Protein AF-K7M534-F1 (afdb_monomer_lite)

pLDDT: mean 77.57, std 16.23, range [34.28, 95.69]

InterPro domains:
  IPR000380 DNA topoisomerase, type IA [PTHR11390] (18-87)
  IPR013497 DNA topoisomerase, type IA, central [PS52039] (1-80)
  IPR013824 DNA topoisomerase, type IA, central region, subdomain 1 [G3DSA:1.10.460.10] (10-92)
  IPR023405 DNA topoisomerase, type IA, core domain [SSF56712] (18-83)

Foldseek 3Di:
DPPVPVVVLQVVQWDQDPVRDTDGDPVNVVVLVLCCVQPVVVVDCVLVVVLVVVVVCVVVVNDDPVVSVVVNVVVVVVSVVSSVVVVCCVVVVVVVVCCVVVPDD

Secondary structure (DSSP, 8-state):
--THHHHHHHHHHEEEPTTS-EEEPHHHHHHHHHHHHH-GGGTSHHHHHHHHHHHHHHHTTSS-HHHHHHHHHHHHHHHHHHHHHHHHHHHHHHHHHHHHHT---

Structure (mmCIF, N/CA/C/O backbone):
data_AF-K7M534-F1
#
_entry.id   AF-K7M534-F1
#
loop_
_atom_site.group_PDB
_atom_site.id
_atom_site.type_symbol
_atom_site.label_atom_id
_atom_site.label_alt_id
_atom_site.label_comp_id
_atom_site.label_asym_id
_atom_site.label_entity_id
_atom_site.label_seq_id
_atom_site.pdbx_PDB_ins_code
_atom_site.Cartn_x
_atom_site.Cartn_y
_atom_site.Cartn_z
_atom_site.occupancy
_atom_site.B_iso_or_equiv
_atom_site.auth_seq_id
_atom_site.auth_comp_id
_atom_site.auth_asym_id
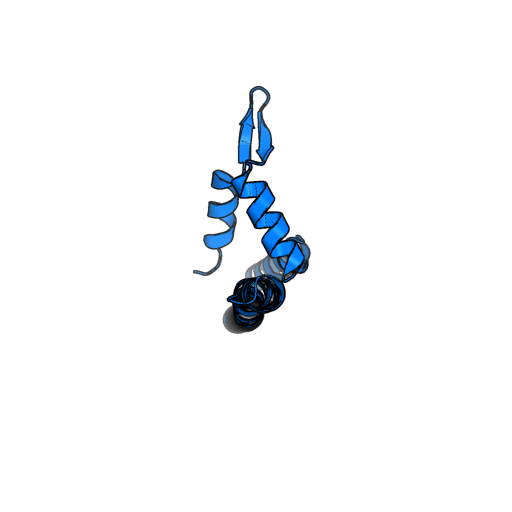_atom_site.auth_atom_id
_atom_site.pdbx_PDB_model_num
ATOM 1 N N . MET A 1 1 ? -9.356 -5.820 6.709 1.00 40.31 1 MET A N 1
ATOM 2 C CA . MET A 1 1 ? -8.343 -6.719 6.103 1.00 40.31 1 MET A CA 1
ATOM 3 C C . MET A 1 1 ? -7.409 -6.046 5.073 1.00 40.31 1 MET A C 1
ATOM 5 O O . MET A 1 1 ? -6.566 -6.734 4.525 1.00 40.31 1 MET A O 1
ATOM 9 N N . ILE A 1 2 ? -7.470 -4.721 4.841 1.00 44.00 2 ILE A N 1
ATOM 10 C CA . ILE A 1 2 ? -6.676 -4.020 3.793 1.00 44.00 2 ILE A CA 1
ATOM 11 C C . ILE A 1 2 ? -5.308 -3.498 4.272 1.00 44.00 2 ILE A C 1
ATOM 13 O O . ILE A 1 2 ? -4.402 -3.255 3.483 1.00 44.00 2 ILE A O 1
ATOM 17 N N . PHE A 1 3 ? -5.105 -3.406 5.585 1.00 40.44 3 PHE A N 1
ATOM 18 C CA . PHE A 1 3 ? -3.890 -2.845 6.179 1.00 40.44 3 PHE A CA 1
ATOM 19 C C . PHE A 1 3 ? -2.614 -3.722 6.229 1.00 40.44 3 PHE A C 1
ATOM 21 O O . PHE A 1 3 ? -1.545 -3.132 6.404 1.00 40.44 3 PHE A O 1
ATOM 28 N N . PRO A 1 4 ? -2.622 -5.065 6.073 1.00 45.47 4 PRO A N 1
ATOM 29 C CA . PRO A 1 4 ? -1.375 -5.830 6.134 1.00 45.47 4 PRO A CA 1
ATOM 30 C C . PRO A 1 4 ? -0.501 -5.663 4.879 1.00 45.47 4 PRO A C 1
ATOM 32 O O . PRO A 1 4 ? 0.707 -5.882 4.956 1.00 45.47 4 PRO A O 1
ATOM 35 N N . PHE A 1 5 ? -1.070 -5.209 3.755 1.00 38.88 5 PHE A N 1
ATOM 36 C CA . PHE A 1 5 ? -0.354 -5.130 2.479 1.00 38.88 5 PHE A CA 1
ATOM 37 C C . PHE A 1 5 ? 0.859 -4.182 2.530 1.00 38.88 5 PHE A C 1
ATOM 39 O O . PHE A 1 5 ? 1.950 -4.534 2.089 1.00 38.88 5 PHE A O 1
ATOM 46 N N . PHE A 1 6 ? 0.723 -3.017 3.171 1.00 43.47 6 PHE A N 1
ATOM 47 C CA . PHE A 1 6 ? 1.817 -2.041 3.258 1.00 43.47 6 PHE A CA 1
ATOM 48 C C . PHE A 1 6 ? 2.861 -2.367 4.332 1.00 43.47 6 PHE A C 1
ATOM 50 O O . PHE A 1 6 ? 4.035 -2.021 4.184 1.00 43.47 6 PHE A O 1
ATOM 57 N N . ARG A 1 7 ? 2.475 -3.057 5.413 1.00 44.06 7 ARG A N 1
ATOM 58 C CA . ARG A 1 7 ? 3.424 -3.403 6.483 1.00 44.06 7 ARG A CA 1
ATOM 59 C C . ARG A 1 7 ? 4.380 -4.518 6.062 1.00 44.06 7 ARG A C 1
ATOM 61 O O . ARG A 1 7 ? 5.543 -4.481 6.458 1.00 44.06 7 ARG A O 1
ATOM 68 N N . TRP A 1 8 ? 3.919 -5.457 5.235 1.00 34.28 8 TRP A N 1
ATOM 69 C CA . TRP A 1 8 ? 4.765 -6.530 4.709 1.00 34.28 8 TRP A CA 1
ATOM 70 C C . TRP A 1 8 ? 5.780 -6.015 3.679 1.00 34.28 8 TRP A C 1
ATOM 72 O O . TRP A 1 8 ? 6.945 -6.404 3.707 1.00 34.28 8 TRP A O 1
ATOM 82 N N . PHE A 1 9 ? 5.380 -5.036 2.861 1.00 47.78 9 PHE A N 1
ATOM 83 C CA . PHE A 1 9 ? 6.250 -4.416 1.861 1.00 47.78 9 PHE A CA 1
ATOM 84 C C . PHE A 1 9 ? 7.533 -3.836 2.484 1.00 47.78 9 PHE A C 1
ATOM 86 O O . PHE A 1 9 ? 8.635 -4.090 2.008 1.00 47.78 9 PHE A O 1
ATOM 93 N N . ARG A 1 10 ? 7.426 -3.137 3.622 1.00 51.72 10 ARG A N 1
ATOM 94 C CA . ARG A 1 10 ? 8.563 -2.452 4.267 1.00 51.72 10 ARG A CA 1
ATOM 95 C C . ARG A 1 10 ? 9.741 -3.369 4.633 1.00 51.72 10 ARG A C 1
ATOM 97 O O . ARG A 1 10 ? 10.876 -2.893 4.603 1.00 51.72 10 ARG A O 1
ATOM 104 N N . ILE A 1 11 ? 9.485 -4.635 4.979 1.00 54.75 11 ILE A N 1
ATOM 105 C CA . ILE A 1 11 ? 10.523 -5.593 5.406 1.00 54.75 11 ILE A CA 1
ATOM 106 C C . ILE A 1 11 ? 11.285 -6.142 4.195 1.00 54.75 11 ILE A C 1
ATOM 108 O O . ILE A 1 11 ? 12.502 -6.273 4.247 1.00 54.75 11 ILE A O 1
ATOM 112 N N . SER A 1 12 ? 10.594 -6.413 3.087 1.00 58.34 12 SER A N 1
ATOM 113 C CA . SER A 1 12 ? 11.236 -6.941 1.878 1.00 58.34 12 SER A CA 1
ATOM 114 C C . SER A 1 12 ? 11.962 -5.871 1.062 1.00 58.34 12 SER A C 1
ATOM 116 O O . SER A 1 12 ? 12.877 -6.203 0.310 1.00 58.34 12 SER A O 1
ATOM 118 N N . LEU A 1 13 ? 11.588 -4.592 1.198 1.00 63.59 13 LEU A N 1
ATOM 119 C CA . LEU A 1 13 ? 12.228 -3.520 0.432 1.00 63.59 13 LEU A CA 1
ATOM 120 C C . LEU A 1 13 ? 13.551 -3.031 1.022 1.00 63.59 13 LEU A C 1
ATOM 122 O O . LEU A 1 13 ? 14.359 -2.508 0.259 1.00 63.59 13 LEU A O 1
ATOM 126 N N . ASN A 1 14 ? 13.795 -3.198 2.324 1.00 70.31 14 ASN A N 1
ATOM 127 C CA . ASN A 1 14 ? 14.952 -2.611 3.001 1.00 70.31 14 ASN A CA 1
ATOM 128 C C . ASN A 1 14 ? 15.784 -3.677 3.716 1.00 70.31 14 ASN A C 1
ATOM 130 O O . ASN A 1 14 ? 15.243 -4.546 4.395 1.00 70.31 14 ASN A O 1
ATOM 134 N N . LYS A 1 15 ? 17.109 -3.580 3.614 1.00 76.50 15 LYS A N 1
ATOM 135 C CA . LYS A 1 15 ? 18.050 -4.358 4.427 1.00 76.50 15 LYS A CA 1
ATOM 136 C C . LYS A 1 15 ? 18.549 -3.497 5.581 1.00 76.50 15 LYS A C 1
ATOM 138 O O . LYS A 1 15 ? 18.851 -2.325 5.386 1.00 76.50 15 LYS A O 1
ATOM 143 N N . VAL A 1 16 ? 18.639 -4.080 6.774 1.00 77.38 16 VAL A N 1
ATOM 144 C CA . VAL A 1 16 ? 19.218 -3.413 7.947 1.00 77.38 16 VAL A CA 1
ATOM 145 C C . VAL A 1 16 ? 20.732 -3.619 7.919 1.00 77.38 16 VAL A C 1
ATOM 147 O O . VAL A 1 16 ? 21.190 -4.760 7.984 1.00 77.38 16 VAL A O 1
ATOM 150 N N . GLN A 1 17 ? 21.504 -2.539 7.802 1.00 78.69 17 GLN A N 1
ATOM 151 C CA . GLN A 1 17 ? 22.964 -2.563 7.933 1.00 78.69 17 GLN A CA 1
ATOM 152 C C . GLN A 1 17 ? 23.410 -2.359 9.390 1.00 78.69 17 GLN A C 1
ATOM 154 O O . GLN A 1 17 ? 22.618 -2.004 10.273 1.00 78.69 17 GLN A O 1
ATOM 159 N N . ALA A 1 18 ? 24.700 -2.604 9.651 1.00 76.31 18 ALA A N 1
ATOM 160 C CA . ALA A 1 18 ? 25.325 -2.262 10.925 1.00 76.31 18 ALA A CA 1
ATOM 161 C C . ALA A 1 18 ? 25.055 -0.781 11.249 1.00 76.31 18 ALA A C 1
ATOM 163 O O . ALA A 1 18 ? 25.187 0.075 10.384 1.00 76.31 18 ALA A O 1
ATOM 164 N N . GLY A 1 19 ? 24.607 -0.493 12.474 1.00 85.62 19 GLY A N 1
ATOM 165 C CA . GLY A 1 19 ? 24.130 0.844 12.853 1.00 85.62 19 GLY A CA 1
ATOM 166 C C . GLY A 1 19 ? 22.614 1.056 12.735 1.00 85.62 19 GLY A C 1
ATOM 167 O O . GLY A 1 19 ? 22.145 2.151 13.021 1.00 85.62 19 GLY A O 1
ATOM 168 N N . ARG A 1 20 ? 21.830 0.015 12.401 1.00 84.00 20 ARG A N 1
ATOM 169 C CA . ARG A 1 20 ? 20.356 0.078 12.247 1.00 84.00 20 ARG A CA 1
ATOM 170 C C . ARG A 1 20 ? 19.895 0.994 11.106 1.00 84.00 20 ARG A C 1
ATOM 172 O O . ARG A 1 20 ? 18.755 1.457 11.109 1.00 84.00 20 ARG A O 1
ATOM 179 N N . GLU A 1 21 ? 20.755 1.218 10.119 1.00 84.06 21 GLU A N 1
ATOM 180 C CA . GLU A 1 21 ? 20.402 1.957 8.912 1.00 84.06 21 GLU A CA 1
ATOM 181 C C . GLU A 1 21 ? 19.616 1.062 7.948 1.00 84.06 21 GLU A C 1
ATOM 183 O O . GLU A 1 21 ? 19.947 -0.111 7.749 1.00 84.06 21 GLU A O 1
ATOM 188 N N . LEU A 1 22 ? 18.547 1.608 7.367 1.00 82.75 22 LEU A N 1
ATOM 189 C CA . LEU A 1 22 ? 17.733 0.925 6.368 1.00 82.75 22 LEU A CA 1
ATOM 190 C C . LEU A 1 22 ? 18.241 1.282 4.974 1.00 82.75 22 LEU A C 1
ATOM 192 O O . LEU A 1 22 ? 18.033 2.397 4.506 1.00 82.75 22 LEU A O 1
ATOM 196 N N . VAL A 1 23 ? 18.848 0.310 4.298 1.00 85.19 23 VAL A N 1
ATOM 197 C CA . VAL A 1 23 ? 19.310 0.462 2.918 1.00 85.19 23 VAL A CA 1
ATOM 198 C C . VAL A 1 23 ? 18.288 -0.161 1.968 1.00 85.19 23 VAL A C 1
ATOM 200 O O . VAL A 1 23 ? 17.978 -1.352 2.107 1.00 85.19 23 VAL A O 1
ATOM 203 N N . PRO A 1 24 ? 17.752 0.599 0.996 1.00 85.75 24 PRO A N 1
ATOM 204 C CA . PRO A 1 24 ? 16.792 0.064 0.049 1.00 85.75 24 PRO A CA 1
ATOM 205 C C . PRO A 1 24 ? 17.465 -0.966 -0.864 1.00 85.75 24 PRO A C 1
ATOM 207 O O . PRO A 1 24 ? 18.557 -0.769 -1.394 1.00 85.75 24 PRO A O 1
ATOM 210 N N . THR A 1 25 ? 16.798 -2.097 -1.046 1.00 87.81 25 THR A N 1
ATOM 211 C CA . THR A 1 25 ? 17.213 -3.144 -1.982 1.00 87.81 25 THR A CA 1
ATOM 212 C C . THR A 1 25 ? 16.936 -2.715 -3.418 1.00 87.81 25 THR A C 1
ATOM 214 O O . THR A 1 25 ? 16.047 -1.903 -3.665 1.00 87.81 25 THR A O 1
ATOM 217 N N . THR A 1 26 ? 17.621 -3.315 -4.392 1.00 88.06 26 THR A N 1
ATOM 218 C CA . THR A 1 26 ? 17.340 -3.080 -5.819 1.00 88.06 26 THR A CA 1
ATOM 219 C C . THR A 1 26 ? 15.867 -3.313 -6.155 1.00 88.06 26 THR A C 1
ATOM 221 O O . THR A 1 26 ? 15.257 -2.498 -6.839 1.00 88.06 26 THR A O 1
ATOM 224 N N . LEU A 1 27 ? 15.266 -4.378 -5.609 1.00 87.44 27 LEU A N 1
ATOM 225 C CA . LEU A 1 27 ? 13.837 -4.652 -5.757 1.00 87.44 27 LEU A CA 1
ATOM 226 C C . LEU A 1 27 ? 12.980 -3.534 -5.140 1.00 87.44 27 LEU A C 1
ATOM 228 O O . LEU A 1 27 ? 12.034 -3.071 -5.771 1.00 87.44 27 LEU A O 1
ATOM 232 N N . GLY A 1 28 ? 13.350 -3.068 -3.943 1.00 87.00 28 GLY A N 1
ATOM 233 C CA . GLY A 1 28 ? 12.731 -1.926 -3.270 1.00 87.00 28 GLY A CA 1
ATOM 234 C C . GLY A 1 28 ? 12.721 -0.657 -4.108 1.00 87.00 28 GLY A C 1
ATOM 235 O O . GLY A 1 28 ? 11.670 -0.046 -4.297 1.00 87.00 28 GLY A O 1
ATOM 236 N N . ILE A 1 29 ? 13.878 -0.303 -4.662 1.00 86.81 29 ILE A N 1
ATOM 237 C CA . ILE A 1 29 ? 14.050 0.877 -5.512 1.00 86.81 29 ILE A CA 1
ATOM 238 C C . ILE A 1 29 ? 13.191 0.751 -6.773 1.00 86.81 29 ILE A C 1
ATOM 240 O O . ILE A 1 29 ? 12.455 1.680 -7.104 1.00 86.81 29 ILE A O 1
ATOM 244 N N . THR A 1 30 ? 13.251 -0.390 -7.464 1.00 87.31 30 THR A N 1
ATOM 245 C CA . THR A 1 30 ? 12.486 -0.611 -8.699 1.00 87.31 30 THR A CA 1
ATOM 246 C C . THR A 1 30 ? 10.982 -0.555 -8.452 1.00 87.31 30 THR A C 1
ATOM 248 O O . THR A 1 30 ? 10.265 0.064 -9.235 1.00 87.31 30 THR A O 1
ATOM 251 N N . LEU A 1 31 ? 10.497 -1.136 -7.352 1.00 86.56 31 LEU A N 1
ATOM 252 C CA . LEU A 1 31 ? 9.080 -1.082 -6.995 1.00 86.56 31 LEU A CA 1
ATOM 253 C C . LEU A 1 31 ? 8.620 0.351 -6.736 1.00 86.56 31 LEU A C 1
ATOM 255 O O . LEU A 1 31 ? 7.641 0.778 -7.340 1.00 86.56 31 LEU A O 1
ATOM 259 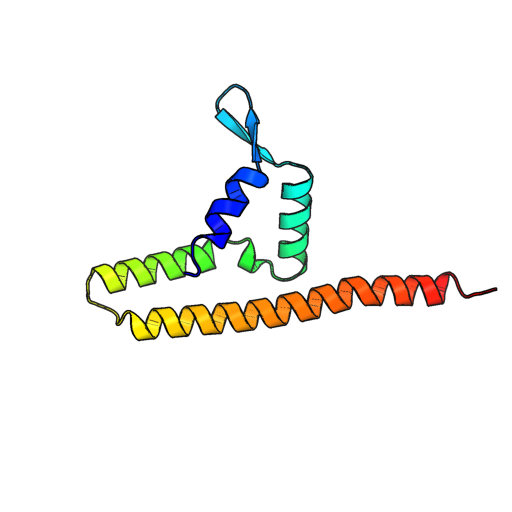N N . VAL A 1 32 ? 9.335 1.110 -5.897 1.00 84.75 32 VAL A N 1
ATOM 260 C CA . VAL A 1 32 ? 8.976 2.511 -5.608 1.00 84.75 32 VAL A CA 1
ATOM 261 C C . VAL A 1 32 ? 8.983 3.347 -6.885 1.00 84.75 32 VAL A C 1
ATOM 263 O O . VAL A 1 32 ? 8.021 4.064 -7.138 1.00 84.75 32 VAL A O 1
ATOM 266 N N . ARG A 1 33 ? 10.002 3.200 -7.741 1.00 85.56 33 ARG A N 1
ATOM 267 C CA . ARG A 1 33 ? 10.049 3.893 -9.039 1.00 85.56 33 ARG A CA 1
ATOM 268 C C . ARG A 1 33 ? 8.883 3.506 -9.948 1.00 85.56 33 ARG A C 1
ATOM 270 O O . ARG A 1 33 ? 8.312 4.374 -10.604 1.00 85.56 33 ARG A O 1
ATOM 277 N N . GLY A 1 34 ? 8.506 2.227 -9.977 1.00 86.25 34 GLY A N 1
ATOM 278 C CA . GLY A 1 34 ? 7.358 1.749 -10.746 1.00 86.25 34 GLY A CA 1
ATOM 279 C C . GLY A 1 34 ? 6.048 2.373 -10.265 1.00 86.25 34 GLY A C 1
ATOM 280 O O . GLY A 1 34 ? 5.303 2.925 -11.072 1.00 86.25 34 GLY A O 1
ATOM 281 N N . TYR A 1 35 ? 5.803 2.367 -8.951 1.00 86.56 35 TYR A N 1
ATOM 282 C CA . TYR A 1 35 ? 4.629 3.021 -8.366 1.00 86.56 35 TYR A CA 1
ATOM 283 C C . TYR A 1 35 ? 4.621 4.527 -8.633 1.00 86.56 35 TYR A C 1
ATOM 285 O O . TYR A 1 35 ? 3.617 5.024 -9.129 1.00 86.56 35 TYR A O 1
ATOM 293 N N . GLN A 1 36 ? 5.741 5.228 -8.422 1.00 86.50 36 GLN A N 1
ATOM 294 C CA . GLN A 1 36 ? 5.862 6.665 -8.706 1.00 86.50 36 GLN A CA 1
ATOM 295 C C . GLN A 1 36 ? 5.566 7.014 -10.167 1.00 86.50 36 GLN A C 1
ATOM 297 O O . GLN A 1 36 ? 4.975 8.053 -10.444 1.00 86.50 36 GLN A O 1
ATOM 302 N N . THR A 1 37 ? 5.964 6.144 -11.098 1.00 86.56 37 THR A N 1
ATOM 303 C CA . THR A 1 37 ? 5.715 6.332 -12.535 1.00 86.56 37 THR A CA 1
ATOM 304 C C . THR A 1 37 ? 4.231 6.196 -12.882 1.00 86.56 37 THR A C 1
ATOM 306 O O . THR A 1 37 ? 3.748 6.837 -13.813 1.00 86.56 37 THR A O 1
ATOM 309 N N . ILE A 1 38 ? 3.504 5.344 -12.157 1.00 86.69 38 ILE A N 1
ATOM 310 C CA . ILE A 1 38 ? 2.102 5.039 -12.444 1.00 86.69 38 ILE A CA 1
ATOM 311 C C . ILE A 1 38 ? 1.170 5.994 -11.695 1.00 86.69 38 ILE A C 1
ATOM 313 O O . ILE A 1 38 ? 0.316 6.624 -12.318 1.00 86.69 38 ILE A O 1
ATOM 317 N N . ASP A 1 39 ? 1.326 6.081 -10.376 1.00 84.81 39 ASP A N 1
ATOM 318 C CA . ASP A 1 39 ? 0.526 6.900 -9.466 1.00 84.81 39 ASP A CA 1
ATOM 319 C C . ASP A 1 39 ? 1.409 7.353 -8.279 1.00 84.81 39 ASP A C 1
ATOM 321 O O . ASP A 1 39 ? 1.606 6.585 -7.328 1.00 84.81 39 ASP A O 1
ATOM 325 N N . PRO A 1 40 ? 1.975 8.576 -8.324 1.00 84.75 40 PRO A N 1
ATOM 326 C CA . PRO A 1 40 ? 2.900 9.066 -7.303 1.00 84.75 40 PRO A CA 1
ATOM 327 C C . PRO A 1 40 ? 2.263 9.201 -5.917 1.00 84.75 40 PRO A C 1
ATOM 329 O O . PRO A 1 40 ? 2.970 9.040 -4.919 1.00 84.75 40 PRO A O 1
ATOM 332 N N . ASP A 1 41 ? 0.944 9.394 -5.830 1.00 81.62 41 ASP A N 1
ATOM 333 C CA . ASP A 1 41 ? 0.237 9.504 -4.550 1.00 81.62 41 ASP A CA 1
ATOM 334 C C . ASP A 1 41 ? 0.331 8.212 -3.730 1.00 81.62 41 ASP A C 1
ATOM 336 O O . ASP A 1 41 ? 0.274 8.253 -2.503 1.00 81.62 41 ASP A O 1
ATOM 340 N N . LEU A 1 42 ? 0.501 7.053 -4.385 1.00 81.62 42 LEU A N 1
ATOM 341 C CA . LEU A 1 42 ? 0.682 5.767 -3.699 1.00 81.62 42 LEU A CA 1
ATOM 342 C C . LEU A 1 42 ? 2.012 5.680 -2.941 1.00 81.62 42 LEU A C 1
ATOM 344 O O . LEU A 1 42 ? 2.159 4.837 -2.054 1.00 81.62 42 LEU A O 1
ATOM 348 N N . CYS A 1 43 ? 2.987 6.517 -3.298 1.00 81.50 43 CYS A N 1
ATOM 349 C CA . CYS A 1 43 ? 4.277 6.601 -2.619 1.00 81.50 43 CYS A CA 1
ATOM 350 C C . CYS A 1 43 ? 4.335 7.734 -1.590 1.00 81.50 43 CYS A C 1
ATOM 352 O O . CYS A 1 43 ? 5.267 7.760 -0.783 1.00 81.50 43 CYS A O 1
ATOM 354 N N . LEU A 1 44 ? 3.365 8.651 -1.608 1.00 81.69 44 LEU A N 1
ATOM 355 C CA . LEU A 1 44 ? 3.273 9.740 -0.647 1.00 81.69 44 LEU A CA 1
ATOM 356 C C . LEU A 1 44 ? 2.592 9.271 0.648 1.00 81.69 44 LEU A C 1
ATOM 358 O O . LEU A 1 44 ? 1.677 8.444 0.625 1.00 81.69 44 LEU A O 1
ATOM 362 N N . PRO A 1 45 ? 3.015 9.797 1.810 1.00 82.56 45 PRO A N 1
ATOM 363 C CA . PRO A 1 45 ? 2.412 9.436 3.086 1.00 82.56 45 PRO A CA 1
ATOM 364 C C . PRO A 1 45 ? 0.987 9.986 3.251 1.00 82.56 45 PRO A C 1
ATOM 366 O O . PRO A 1 45 ? 0.293 9.550 4.163 1.00 82.56 45 PRO A O 1
ATOM 369 N N . ASP A 1 46 ? 0.537 10.903 2.391 1.00 83.94 46 ASP A N 1
ATOM 370 C CA . ASP A 1 46 ? -0.726 11.639 2.540 1.00 83.94 46 ASP A CA 1
ATOM 371 C C . ASP A 1 46 ? -1.965 10.741 2.531 1.00 83.94 46 ASP A C 1
ATOM 373 O O . ASP A 1 46 ? -2.836 10.852 3.392 1.00 83.94 46 ASP A O 1
ATOM 377 N N . VAL A 1 47 ? -2.033 9.780 1.605 1.00 81.94 47 VAL A N 1
ATOM 378 C CA . VAL A 1 47 ? -3.160 8.831 1.561 1.00 81.94 47 VAL A CA 1
ATOM 379 C C . VAL A 1 47 ? -3.208 8.014 2.852 1.00 81.94 47 VAL A C 1
ATOM 381 O O . VAL A 1 47 ? -4.275 7.740 3.402 1.00 81.94 47 VAL A O 1
ATOM 384 N N . ARG A 1 48 ? -2.035 7.635 3.368 1.00 84.81 48 ARG A N 1
ATOM 385 C CA . ARG A 1 48 ? -1.927 6.855 4.596 1.00 84.81 48 ARG A CA 1
ATOM 386 C C . ARG A 1 48 ? -2.303 7.679 5.825 1.00 84.81 48 ARG A C 1
ATOM 388 O O . ARG A 1 48 ? -3.060 7.179 6.658 1.00 84.81 48 ARG A O 1
ATOM 395 N N . SER A 1 49 ? 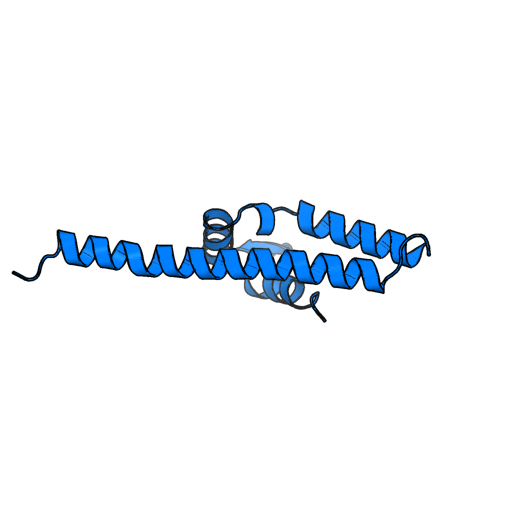-1.789 8.901 5.931 1.00 87.25 49 SER A N 1
ATOM 396 C CA . SER A 1 49 ? -2.052 9.797 7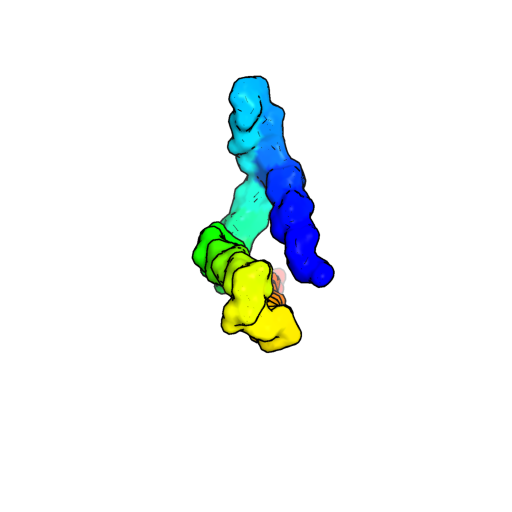.057 1.00 87.25 49 SER A CA 1
ATOM 397 C C . SER A 1 49 ? -3.536 10.146 7.133 1.00 87.25 49 SER A C 1
ATOM 399 O O . SER A 1 49 ? -4.113 10.082 8.217 1.00 87.25 49 SER A O 1
ATOM 401 N N . PHE A 1 50 ? -4.185 10.379 5.990 1.00 88.00 50 PHE A N 1
ATOM 402 C CA . PHE A 1 50 ? -5.626 10.602 5.921 1.00 88.00 50 PHE A CA 1
ATOM 403 C C . PHE A 1 50 ? -6.419 9.417 6.488 1.00 88.00 50 PHE A C 1
ATOM 405 O O . PHE A 1 50 ? -7.291 9.602 7.335 1.00 88.00 50 PHE A O 1
ATOM 412 N N . ILE A 1 51 ? -6.095 8.176 6.104 1.00 87.06 51 ILE A N 1
ATOM 413 C CA . ILE A 1 51 ? -6.816 7.016 6.652 1.00 87.06 51 ILE A CA 1
ATOM 414 C C . ILE A 1 51 ? -6.562 6.867 8.156 1.00 87.06 51 ILE A C 1
ATOM 416 O O . ILE A 1 51 ? -7.482 6.546 8.906 1.00 87.06 51 ILE A O 1
ATOM 420 N N . GLU A 1 52 ? -5.338 7.105 8.627 1.00 89.38 52 GLU A N 1
ATOM 421 C CA . GLU A 1 52 ? -5.028 7.056 10.062 1.00 89.38 52 GLU A CA 1
ATOM 422 C C . GLU A 1 52 ? -5.782 8.131 10.860 1.00 89.38 52 GLU A C 1
ATOM 424 O O . GLU A 1 52 ? -6.250 7.861 11.972 1.00 89.38 52 GLU A O 1
ATOM 429 N N . GLN A 1 53 ? -5.989 9.316 10.281 1.00 90.62 53 GLN A N 1
ATOM 430 C CA . GLN A 1 53 ? -6.855 10.348 10.855 1.00 90.62 53 GLN A CA 1
ATOM 431 C C . GLN A 1 53 ? -8.311 9.874 10.929 1.00 90.62 53 GLN A C 1
ATOM 433 O O . GLN A 1 53 ? -8.921 9.976 11.993 1.00 90.62 53 GLN A O 1
ATOM 438 N N . GLN A 1 54 ? -8.845 9.267 9.863 1.00 89.38 54 GLN A N 1
ATOM 439 C CA . GLN A 1 54 ? -10.201 8.704 9.875 1.00 89.38 54 GLN A CA 1
ATOM 440 C C . GLN A 1 54 ? -10.350 7.602 10.936 1.00 89.38 54 GLN A C 1
ATOM 442 O O . GLN A 1 54 ? -11.330 7.591 11.678 1.00 89.38 54 GLN A O 1
ATOM 447 N N . ILE A 1 55 ? -9.355 6.721 11.082 1.00 90.38 55 ILE A N 1
ATOM 448 C CA . ILE A 1 55 ? -9.329 5.695 12.140 1.00 90.38 55 ILE A CA 1
ATOM 449 C C . ILE A 1 55 ? -9.333 6.343 13.530 1.00 90.38 55 ILE A C 1
ATOM 451 O O . ILE A 1 55 ? -10.038 5.881 14.427 1.00 90.38 55 ILE A O 1
ATOM 455 N N . THR A 1 56 ? -8.597 7.439 13.708 1.00 92.69 56 THR A N 1
ATOM 456 C CA . THR A 1 56 ? -8.587 8.194 14.968 1.00 92.69 56 THR A CA 1
ATOM 457 C C . THR A 1 56 ? -9.960 8.797 15.275 1.00 92.69 56 THR A C 1
ATOM 459 O O . THR A 1 56 ? -10.395 8.771 16.425 1.00 92.69 56 THR A O 1
ATOM 462 N N . LEU A 1 57 ? -10.674 9.309 14.269 1.00 92.31 57 LEU A N 1
ATOM 463 C CA . LEU A 1 57 ? -12.031 9.838 14.438 1.00 92.31 57 LEU A CA 1
ATOM 464 C C . LEU A 1 57 ? -13.051 8.738 14.767 1.00 92.31 57 LEU A C 1
ATOM 466 O O . LEU A 1 57 ? -13.915 8.956 15.618 1.00 92.31 57 LEU A O 1
ATOM 470 N N . ILE A 1 58 ? -12.918 7.547 14.169 1.00 93.12 58 ILE A N 1
ATOM 471 C CA . ILE A 1 58 ? -13.714 6.366 14.549 1.00 93.12 58 ILE A CA 1
ATOM 472 C C . ILE A 1 58 ? -13.461 6.020 16.018 1.00 93.12 58 ILE A C 1
ATOM 474 O O . ILE A 1 58 ? -14.407 5.814 16.773 1.00 93.12 58 ILE A O 1
ATOM 478 N N . ALA A 1 59 ? -12.196 6.001 16.450 1.00 92.19 59 ALA A N 1
ATOM 479 C CA . ALA A 1 59 ? -11.841 5.696 17.836 1.00 92.19 59 ALA A CA 1
ATOM 480 C C . ALA A 1 59 ? -12.411 6.719 18.836 1.00 92.19 59 ALA A C 1
ATOM 482 O O . ALA A 1 59 ? -12.718 6.364 19.971 1.00 92.19 59 ALA A O 1
ATOM 483 N N . LYS A 1 60 ? -12.595 7.975 18.411 1.00 95.69 60 LYS A N 1
ATOM 484 C CA . LYS A 1 60 ? -13.271 9.026 19.190 1.00 95.69 60 LYS A CA 1
ATOM 485 C C . LYS A 1 60 ? -14.804 8.954 19.129 1.00 95.69 60 LYS A C 1
ATOM 487 O O . LYS A 1 60 ? -15.461 9.785 19.749 1.00 95.69 60 LYS A O 1
ATOM 492 N N . GLY A 1 61 ? -15.376 8.018 18.370 1.00 91.81 61 GLY A N 1
ATOM 493 C CA . GLY A 1 61 ? -16.822 7.903 18.153 1.00 91.81 61 GLY A CA 1
ATOM 494 C C . GLY A 1 61 ? -17.416 9.016 17.283 1.00 91.81 61 GLY A C 1
ATOM 495 O O . GLY A 1 61 ? -18.623 9.230 17.311 1.00 91.81 61 GLY A O 1
ATOM 496 N N . GLN A 1 62 ? -16.588 9.751 16.534 1.00 92.75 62 GLN A N 1
ATOM 497 C CA . GLN A 1 62 ? -17.020 10.912 15.742 1.00 92.75 62 GLN A CA 1
ATOM 498 C C . GLN A 1 62 ? -17.438 10.549 14.315 1.00 92.75 62 GLN A C 1
ATOM 500 O O . GLN A 1 62 ? -18.098 11.339 13.646 1.00 92.75 62 GLN A O 1
ATOM 505 N N . VAL A 1 63 ? -17.023 9.380 13.827 1.00 91.25 63 VAL A N 1
ATOM 506 C CA . VAL A 1 63 ? -17.285 8.925 12.461 1.00 91.25 63 VAL A CA 1
ATOM 507 C C . VAL A 1 63 ? -17.685 7.456 12.488 1.00 91.25 63 VAL A C 1
ATOM 509 O O . VAL A 1 63 ? -17.105 6.658 13.226 1.00 91.25 63 VAL A O 1
ATOM 512 N N . ASP A 1 64 ? -18.663 7.099 11.658 1.00 92.00 64 ASP A N 1
ATOM 513 C CA . ASP A 1 64 ? -19.097 5.718 11.489 1.00 92.00 64 ASP A CA 1
ATOM 514 C C . ASP A 1 64 ? -18.026 4.867 10.786 1.00 92.00 64 ASP A C 1
ATOM 516 O O . ASP A 1 64 ? -17.522 5.199 9.708 1.00 92.00 64 ASP A O 1
ATOM 520 N N . HIS A 1 65 ? -17.708 3.725 11.392 1.00 90.38 65 HIS A N 1
ATOM 521 C CA . HIS A 1 65 ? -16.727 2.780 10.868 1.00 90.38 65 HIS A CA 1
ATOM 522 C C . HIS A 1 65 ? -17.133 2.226 9.495 1.00 90.38 65 HIS A C 1
ATOM 524 O O . HIS A 1 65 ? -16.280 2.090 8.614 1.00 90.38 65 HIS A O 1
ATOM 530 N N . GLY A 1 66 ? -18.421 1.915 9.302 1.00 92.06 66 GLY A N 1
ATOM 531 C CA . GLY A 1 66 ? -18.927 1.342 8.054 1.00 92.06 66 GLY A CA 1
ATOM 532 C C . GLY A 1 66 ? -18.669 2.261 6.862 1.00 92.06 66 GLY A C 1
ATOM 533 O O . GLY A 1 66 ? -18.091 1.829 5.859 1.00 92.06 66 GLY A O 1
ATOM 534 N N . HIS A 1 67 ? -19.005 3.542 7.013 1.00 90.94 67 HIS A N 1
ATOM 535 C CA . HIS A 1 67 ? -18.760 4.561 5.994 1.00 90.94 67 HIS A CA 1
ATOM 536 C C . HIS A 1 67 ? -17.277 4.723 5.654 1.00 90.94 67 HIS A C 1
ATOM 538 O O . HIS A 1 67 ? -16.922 4.752 4.474 1.00 90.94 67 HIS A O 1
ATOM 544 N N . VAL A 1 68 ? -16.392 4.791 6.655 1.00 90.50 68 VAL A N 1
ATOM 545 C CA . VAL A 1 68 ? -14.948 4.949 6.400 1.00 90.50 68 VAL A CA 1
ATOM 546 C C . VAL A 1 68 ? -14.391 3.745 5.654 1.00 90.50 68 VAL A C 1
ATOM 548 O O . VAL A 1 68 ? -13.644 3.912 4.691 1.00 90.50 68 VAL A O 1
ATOM 551 N N . VAL A 1 69 ? -14.765 2.529 6.056 1.00 90.56 69 VAL A N 1
ATOM 552 C CA . VAL A 1 69 ? -14.288 1.314 5.387 1.00 90.56 69 VAL A CA 1
ATOM 553 C C . VAL A 1 69 ? -14.760 1.266 3.938 1.00 90.56 69 VAL A C 1
ATOM 555 O O . VAL A 1 69 ? -13.943 1.004 3.054 1.00 90.56 69 VAL A O 1
ATOM 558 N N . GLN A 1 70 ? -16.039 1.551 3.674 1.00 92.12 70 GLN A N 1
ATOM 559 C CA . GLN A 1 70 ? -16.551 1.584 2.303 1.00 92.12 70 GLN A CA 1
ATOM 560 C C . GLN A 1 70 ? -15.844 2.640 1.453 1.00 92.12 70 GLN A C 1
ATOM 562 O O . GLN A 1 70 ? -15.413 2.329 0.342 1.00 92.12 70 GLN A O 1
ATOM 567 N N . HIS A 1 71 ? -15.658 3.847 1.988 1.00 89.75 71 HIS A N 1
ATOM 568 C CA . HIS A 1 71 ? -14.973 4.927 1.287 1.00 89.75 71 HIS A CA 1
ATOM 569 C C . HIS A 1 71 ? -13.530 4.550 0.920 1.00 89.75 71 HIS A C 1
ATOM 571 O O . HIS A 1 71 ? -13.134 4.659 -0.242 1.00 89.75 71 HIS A O 1
ATOM 577 N N . VAL A 1 72 ? -12.761 4.029 1.883 1.00 88.06 72 VAL A N 1
ATOM 578 C CA . VAL A 1 72 ? -11.365 3.627 1.655 1.00 88.06 72 VAL A CA 1
ATOM 579 C C . VAL A 1 72 ? -11.282 2.476 0.652 1.00 88.06 72 VAL A C 1
ATOM 581 O O . VAL A 1 72 ? -10.428 2.497 -0.232 1.00 88.06 72 VAL A O 1
ATOM 584 N N . ILE A 1 73 ? -12.177 1.486 0.737 1.00 89.81 73 ILE A N 1
ATOM 585 C CA . ILE A 1 73 ? -12.232 0.391 -0.243 1.00 89.81 73 ILE A CA 1
ATOM 586 C C . ILE A 1 73 ? -12.472 0.943 -1.645 1.00 89.81 73 ILE A C 1
ATOM 588 O O . ILE A 1 73 ? -11.704 0.629 -2.549 1.00 89.81 73 ILE A O 1
ATOM 592 N N . GLN A 1 74 ? -13.488 1.790 -1.823 1.00 92.12 74 GLN A N 1
ATOM 593 C CA . GLN A 1 74 ? -13.824 2.358 -3.128 1.00 92.12 74 GLN A CA 1
ATOM 594 C C . GLN A 1 74 ? -12.659 3.156 -3.723 1.00 92.12 74 GLN A C 1
ATOM 596 O O . GLN A 1 74 ? -12.319 2.955 -4.892 1.00 92.12 74 GLN A O 1
ATOM 601 N N . GLN A 1 75 ? -11.998 3.997 -2.920 1.00 87.62 75 GLN A N 1
ATOM 602 C CA . GLN A 1 75 ? -10.818 4.749 -3.359 1.00 87.62 75 GLN A CA 1
ATOM 603 C C . GLN A 1 75 ? -9.686 3.821 -3.821 1.00 87.62 75 GLN A C 1
ATOM 605 O O . GLN A 1 75 ? -9.119 4.013 -4.900 1.00 87.62 75 GLN A O 1
ATOM 610 N N . PHE A 1 76 ? -9.370 2.780 -3.043 1.00 87.88 76 PHE A N 1
ATOM 611 C CA . PHE A 1 76 ? -8.305 1.842 -3.403 1.00 87.88 76 PHE A CA 1
ATOM 612 C C . PHE A 1 76 ? -8.674 0.946 -4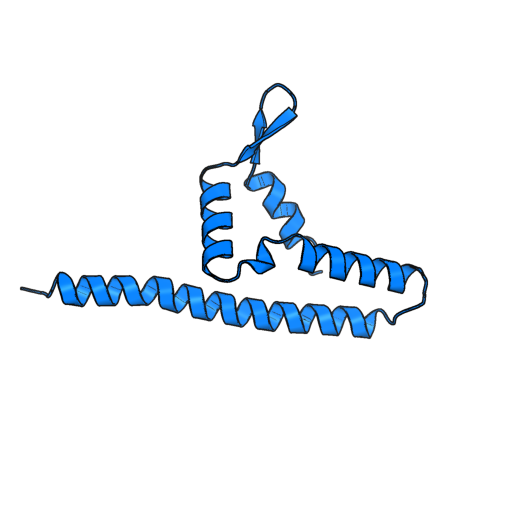.587 1.00 87.88 76 PHE A C 1
ATOM 614 O O . PHE A 1 76 ? -7.798 0.628 -5.388 1.00 87.88 76 PHE A O 1
ATOM 621 N N . THR A 1 77 ? -9.946 0.583 -4.764 1.00 90.81 77 THR A N 1
ATOM 622 C CA . THR A 1 77 ? -10.410 -0.142 -5.956 1.00 90.81 77 THR A CA 1
ATOM 623 C C . THR A 1 77 ? -10.211 0.691 -7.222 1.00 90.81 77 THR A C 1
ATOM 625 O O . THR A 1 77 ? -9.714 0.171 -8.223 1.00 90.81 77 THR A O 1
ATOM 628 N N . GLN A 1 78 ? -10.531 1.987 -7.182 1.00 90.75 78 GLN A N 1
ATOM 629 C CA . GLN A 1 78 ? -10.317 2.890 -8.317 1.00 90.75 78 GLN A CA 1
ATOM 630 C C . GLN A 1 78 ? -8.827 3.053 -8.638 1.00 90.75 78 GLN A C 1
ATOM 632 O O . GLN A 1 78 ? -8.428 2.864 -9.791 1.00 90.75 78 GLN A O 1
ATOM 637 N N . LYS A 1 79 ? -7.990 3.321 -7.623 1.00 87.06 79 LYS A N 1
ATOM 638 C CA . LYS A 1 79 ? -6.532 3.412 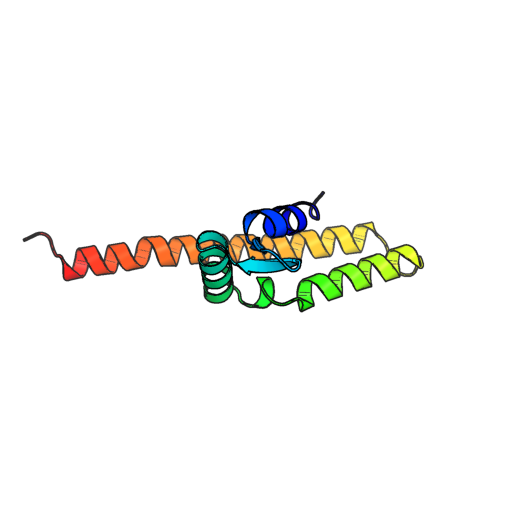-7.812 1.00 87.06 79 LYS A CA 1
ATOM 639 C C . LYS A 1 79 ? -5.943 2.098 -8.333 1.00 87.06 79 LYS A C 1
ATOM 641 O O . LYS A 1 79 ? -5.116 2.125 -9.239 1.00 87.06 79 LYS A O 1
ATOM 646 N N . PHE A 1 80 ? -6.412 0.947 -7.851 1.00 88.38 80 PHE A N 1
ATOM 647 C CA . PHE A 1 80 ? -5.975 -0.357 -8.354 1.00 88.38 80 PHE A CA 1
ATOM 648 C C . PHE A 1 80 ? -6.365 -0.576 -9.822 1.00 88.38 80 PHE A C 1
ATOM 650 O O . PHE A 1 80 ? -5.526 -0.977 -10.627 1.00 88.38 80 PHE A O 1
ATOM 657 N N . SER A 1 81 ? -7.605 -0.258 -10.205 1.00 90.44 81 SER A N 1
ATOM 658 C CA . SER A 1 81 ? -8.038 -0.363 -11.604 1.00 90.44 81 SER A CA 1
ATOM 659 C C . SER A 1 81 ? -7.208 0.535 -12.525 1.00 90.44 81 SER A C 1
ATOM 661 O O . SER A 1 81 ? -6.858 0.124 -13.634 1.00 90.44 81 SER A O 1
ATOM 663 N N . TYR A 1 82 ? -6.880 1.748 -12.075 1.00 88.94 82 TYR A N 1
ATOM 664 C CA . TYR A 1 82 ? -6.003 2.658 -12.806 1.00 88.94 82 TYR A CA 1
ATOM 665 C C . TYR A 1 82 ? -4.578 2.101 -12.920 1.00 88.94 82 TYR A C 1
ATOM 667 O O . TYR A 1 82 ? -4.005 2.096 -14.013 1.00 88.94 82 TYR A O 1
ATOM 675 N N . PHE A 1 83 ? -4.044 1.562 -11.822 1.00 87.56 83 PHE A N 1
ATOM 676 C CA . PHE A 1 83 ? -2.720 0.951 -11.775 1.00 87.56 83 PHE A CA 1
ATOM 677 C C . PHE A 1 83 ? -2.592 -0.197 -12.780 1.00 87.56 83 PHE A C 1
ATOM 679 O O . PHE A 1 83 ? -1.691 -0.179 -13.617 1.00 87.56 83 PHE A O 1
ATOM 686 N N . VAL A 1 84 ? -3.532 -1.150 -12.770 1.00 88.38 84 VAL A N 1
ATOM 687 C CA . VAL A 1 84 ? -3.544 -2.281 -13.714 1.00 88.38 84 VAL A CA 1
ATOM 688 C C . VAL A 1 84 ? -3.600 -1.782 -15.157 1.00 88.38 84 VAL A C 1
ATOM 690 O O . VAL A 1 84 ? -2.782 -2.196 -15.977 1.00 88.38 84 VAL A O 1
ATOM 693 N N . LYS A 1 85 ? -4.492 -0.830 -15.465 1.00 89.19 85 LYS A N 1
ATOM 694 C CA . LYS A 1 85 ? -4.615 -0.260 -16.815 1.00 89.19 85 LYS A CA 1
ATOM 695 C C . LYS A 1 85 ? -3.306 0.377 -17.292 1.00 89.19 85 LYS A C 1
ATOM 697 O O . LYS A 1 85 ? -2.919 0.193 -18.446 1.00 89.19 85 LYS A O 1
ATOM 702 N N . LYS A 1 86 ? -2.609 1.110 -16.419 1.00 86.19 86 LYS A N 1
ATOM 703 C CA . LYS A 1 86 ? -1.317 1.731 -16.739 1.00 86.19 86 LYS A CA 1
ATOM 704 C C . LYS A 1 86 ? -0.205 0.705 -16.910 1.00 86.19 86 LYS A C 1
ATOM 706 O O . LYS A 1 86 ? 0.531 0.818 -17.883 1.00 86.19 86 LYS A O 1
ATOM 711 N N . VAL A 1 87 ? -0.109 -0.304 -16.042 1.00 84.81 87 VAL A N 1
ATOM 712 C CA . VAL A 1 87 ? 0.868 -1.397 -16.203 1.00 84.81 87 VAL A CA 1
ATOM 713 C C . VAL A 1 87 ? 0.671 -2.096 -17.545 1.00 84.81 87 VAL A C 1
ATOM 715 O O . VAL A 1 87 ? 1.643 -2.287 -18.269 1.00 84.81 87 VAL A O 1
ATOM 718 N N . THR A 1 88 ? -0.570 -2.411 -17.925 1.00 80.31 88 THR A N 1
ATOM 719 C CA . THR A 1 88 ? -0.859 -3.003 -19.238 1.00 80.31 88 THR A CA 1
ATOM 720 C C . THR A 1 88 ? -0.392 -2.095 -20.375 1.00 80.31 88 THR A C 1
ATOM 722 O O . THR A 1 88 ? 0.264 -2.573 -21.292 1.00 80.31 88 THR A O 1
ATOM 725 N N . ILE A 1 89 ? -0.642 -0.784 -20.307 1.00 77.62 89 ILE A N 1
ATOM 726 C CA . ILE A 1 89 ? -0.149 0.163 -21.320 1.00 77.62 89 ILE A CA 1
ATOM 727 C C . ILE A 1 89 ? 1.384 0.157 -21.374 1.00 77.62 89 ILE A C 1
ATOM 729 O O . ILE A 1 89 ? 1.940 -0.030 -22.450 1.00 77.62 89 ILE A O 1
ATOM 733 N N . TYR A 1 90 ? 2.075 0.299 -20.239 1.00 72.69 90 TYR A N 1
ATOM 734 C CA . TYR A 1 90 ? 3.541 0.334 -20.196 1.00 72.69 90 TYR A CA 1
ATOM 735 C C . TYR A 1 90 ? 4.208 -0.999 -20.531 1.00 72.69 90 TYR A C 1
ATOM 737 O O . TYR A 1 90 ? 5.366 -0.988 -20.915 1.00 72.69 90 TYR A O 1
ATOM 745 N N . LEU A 1 91 ? 3.529 -2.138 -20.398 1.00 70.19 91 LEU A N 1
ATOM 746 C CA . LEU A 1 91 ? 4.069 -3.428 -20.832 1.00 70.19 91 LEU A CA 1
ATOM 747 C C . LEU A 1 91 ? 3.741 -3.738 -22.292 1.00 70.19 91 LEU A C 1
ATOM 749 O O . LEU A 1 91 ? 4.501 -4.454 -22.921 1.00 70.19 91 LEU A O 1
ATOM 753 N N . VAL A 1 92 ? 2.656 -3.206 -22.857 1.00 64.12 92 VAL A N 1
ATOM 754 C CA . VAL A 1 92 ? 2.249 -3.508 -24.242 1.00 64.12 92 VAL A CA 1
ATOM 755 C C . VAL A 1 92 ? 2.818 -2.492 -25.242 1.00 64.12 92 VAL A C 1
ATOM 757 O O . VAL A 1 92 ? 3.221 -2.867 -26.342 1.00 64.12 92 VAL A O 1
ATOM 760 N N . PHE A 1 93 ? 2.921 -1.210 -24.875 1.00 59.31 93 PHE A N 1
ATOM 761 C CA . PHE A 1 93 ? 3.393 -0.164 -25.794 1.00 59.31 93 PHE A CA 1
ATOM 762 C C . PHE A 1 93 ? 4.889 -0.214 -26.133 1.00 59.31 93 PHE A C 1
ATOM 764 O O . PHE A 1 93 ? 5.215 0.020 -27.297 1.00 59.31 93 PHE A O 1
ATOM 771 N N . PRO A 1 94 ? 5.814 -0.547 -25.211 1.00 61.28 94 PRO A N 1
ATOM 772 C CA . PRO A 1 94 ? 7.214 -0.722 -25.582 1.00 61.28 94 PRO A CA 1
ATOM 773 C C . PRO A 1 94 ? 7.404 -1.874 -26.561 1.00 61.28 94 PRO A C 1
ATOM 775 O O . PRO A 1 94 ? 8.245 -1.770 -27.442 1.00 61.28 94 PRO A O 1
ATOM 778 N N . TRP A 1 95 ? 6.592 -2.932 -26.465 1.00 56.22 95 TRP A N 1
ATOM 779 C CA . TRP A 1 95 ? 6.632 -4.050 -27.408 1.00 56.22 95 TRP A CA 1
ATOM 780 C C . TRP A 1 95 ? 6.077 -3.671 -28.778 1.00 56.22 95 TRP A C 1
ATOM 782 O O . TRP A 1 95 ? 6.648 -4.084 -29.778 1.00 56.22 95 TRP A O 1
ATOM 792 N N . LEU A 1 96 ? 5.041 -2.830 -28.855 1.00 57.12 96 LEU A N 1
ATOM 793 C CA . LEU A 1 96 ? 4.586 -2.268 -30.132 1.00 57.12 96 LEU A CA 1
ATOM 794 C C . LEU A 1 96 ? 5.650 -1.363 -30.765 1.00 57.12 96 LEU A C 1
ATOM 796 O O . LEU A 1 96 ? 5.916 -1.486 -31.954 1.00 57.12 96 LEU A O 1
ATOM 800 N N . GLY A 1 97 ? 6.312 -0.512 -29.976 1.00 56.72 97 GLY A N 1
ATOM 801 C CA . GLY A 1 97 ? 7.442 0.291 -30.453 1.00 56.72 97 GLY A CA 1
ATOM 802 C C . GLY A 1 97 ? 8.626 -0.568 -30.906 1.00 56.72 97 GLY A C 1
ATOM 803 O O . GLY A 1 97 ? 9.227 -0.283 -31.937 1.00 56.72 97 GLY A O 1
ATOM 804 N N . TYR A 1 98 ? 8.924 -1.654 -30.187 1.00 58.62 98 TYR A N 1
ATOM 805 C CA . TYR A 1 98 ? 9.967 -2.603 -30.568 1.00 58.62 98 TYR A CA 1
ATOM 806 C C . TYR A 1 98 ? 9.585 -3.371 -31.840 1.00 58.62 98 TYR A C 1
ATOM 808 O O . TYR A 1 98 ? 10.404 -3.465 -32.732 1.00 58.62 98 TYR A O 1
ATOM 816 N N . ILE A 1 99 ? 8.343 -3.835 -32.001 1.00 59.94 99 ILE A N 1
ATOM 817 C CA . ILE A 1 99 ? 7.876 -4.531 -33.216 1.00 59.94 99 ILE A CA 1
ATOM 818 C C . ILE A 1 99 ? 7.830 -3.594 -34.436 1.00 59.94 99 ILE A C 1
ATOM 820 O O . ILE A 1 99 ? 8.112 -4.033 -35.547 1.00 59.94 99 ILE A O 1
ATOM 824 N N . ILE A 1 100 ? 7.506 -2.310 -34.249 1.00 60.91 100 ILE A N 1
ATOM 825 C CA . ILE A 1 100 ? 7.494 -1.313 -35.333 1.00 60.91 100 ILE A CA 1
ATOM 826 C C . ILE A 1 100 ? 8.926 -0.888 -35.716 1.00 60.91 100 ILE A C 1
ATOM 828 O O . ILE A 1 100 ? 9.213 -0.756 -36.903 1.00 60.91 100 ILE A O 1
ATOM 832 N N . CYS A 1 101 ? 9.838 -0.696 -34.751 1.00 58.25 101 CYS A N 1
ATOM 833 C CA . CYS A 1 101 ? 11.235 -0.310 -35.023 1.00 58.25 101 CYS A CA 1
ATOM 834 C C . CYS A 1 101 ? 12.142 -1.483 -35.434 1.00 58.25 101 CYS A C 1
ATOM 836 O O . CYS A 1 101 ? 13.046 -1.288 -36.239 1.00 58.25 101 CYS A O 1
ATOM 838 N N . PHE A 1 102 ? 11.918 -2.684 -34.899 1.00 58.53 102 PHE A N 1
ATOM 839 C CA . PHE A 1 102 ? 12.586 -3.934 -35.288 1.00 58.53 102 PHE A CA 1
ATOM 840 C C . PHE A 1 102 ? 11.721 -4.735 -36.260 1.00 58.53 102 PHE A C 1
ATOM 842 O O . PHE A 1 102 ? 11.704 -5.962 -36.189 1.00 58.53 102 PHE A O 1
ATOM 849 N N . GLY A 1 103 ? 10.990 -4.034 -37.138 1.00 49.25 103 GLY A N 1
ATOM 850 C CA . GLY A 1 103 ? 10.161 -4.634 -38.176 1.00 49.25 103 GLY A CA 1
ATOM 851 C C . GLY A 1 103 ? 10.806 -5.906 -38.705 1.00 49.25 103 GLY A C 1
ATOM 852 O O . GLY A 1 103 ? 11.966 -5.874 -39.116 1.00 49.25 103 GLY A O 1
ATOM 853 N N . LEU A 1 104 ? 10.057 -7.011 -38.597 1.00 51.41 104 LEU A N 1
ATOM 854 C CA . LEU A 1 104 ? 10.348 -8.260 -39.286 1.00 51.41 104 LEU A CA 1
ATOM 855 C C . LEU A 1 104 ? 10.815 -7.895 -40.699 1.00 51.41 104 LEU A C 1
ATOM 857 O O . LEU A 1 104 ? 10.023 -7.414 -41.511 1.00 51.41 104 LEU A O 1
ATOM 861 N N . ASN A 1 105 ? 12.108 -8.065 -40.927 1.00 45.34 105 ASN A N 1
ATOM 862 C CA . ASN A 1 105 ? 12.774 -8.004 -42.212 1.00 45.34 105 ASN A CA 1
ATOM 863 C C . ASN A 1 105 ? 13.358 -9.396 -42.422 1.00 45.34 105 ASN A C 1
ATOM 865 O O . ASN A 1 105 ? 13.978 -9.897 -41.451 1.00 45.34 105 ASN A O 1
#

Radius of gyration: 18.96 Å; chains: 1; bounding box: 44×20×61 Å

Organism: Glycine max (NCBI:txid3847)

Sequence (105 aa):
MIFPFFRWFRISLNKVQAGRELVPTTLGITLVRGYQTIDPDLCLPDVRSFIEQQITLIAKGQVDHGHVVQHVIQQFTQKFSYFVKKVTIYLVFPWLGYIICFGLN